Protein AF-A0A099YCY8-F1 (afdb_monomer_lite)

Radius of gyration: 23.42 Å; chains: 1; bounding box: 51×45×75 Å

pLDDT: mean 74.45, std 16.59, range [36.56, 96.5]

Secondary structure (DSSP, 8-state):
-------SSHHHHHHHHHHHHTTSS--EEEEEEE-EE-TT-EEEEEEEEEEETTEEEEEEEEEEE-----SSEEEEEEEE-TTS----B------TTS-----EEEEE-TT-PEEEEEEE-TT----S-EEEEEEEE-

Foldseek 3Di:
DDDDPPPPCPVPVVVVVVVVVVVPFFPWDKDKWDKAFDDQKDWDWIWIWIDGHPKIKIKIWTKIFDDPDDAFDKDWTIKTDAPGDQQKWDDFDDDVPDATAFTWHWDADPRRMITIIGHGHPPDDDDGMHIYIIIDMD

Sequence (138 aa):
MAISTITSGQKDWLSVLNNDLSQIGDKVATTVYPVTLTNGWKGSLTCNSWKIGSHWLSIVSGWLSGKDTTPNQDVEFATMPSGAPSHLFSNYIYPQRASIIGDISATTDSSGMVHLRMYIPGSVYSGPTLNVFALEIW

Organism: Limosilactobacillus mucosae (NCBI:txid97478)

Structure (mmCIF, N/CA/C/O backbone):
data_AF-A0A099YCY8-F1
#
_entry.id   AF-A0A099YCY8-F1
#
loop_
_atom_site.group_PDB
_atom_site.id
_atom_site.type_symbol
_atom_site.label_atom_id
_atom_site.label_alt_id
_atom_site.label_comp_id
_atom_site.label_asym_id
_atom_site.label_entity_id
_atom_site.label_seq_id
_atom_site.pdbx_PDB_ins_code
_atom_site.Cartn_x
_atom_site.Cartn_y
_atom_site.Cartn_z
_atom_site.occupancy
_atom_site.B_iso_or_equiv
_atom_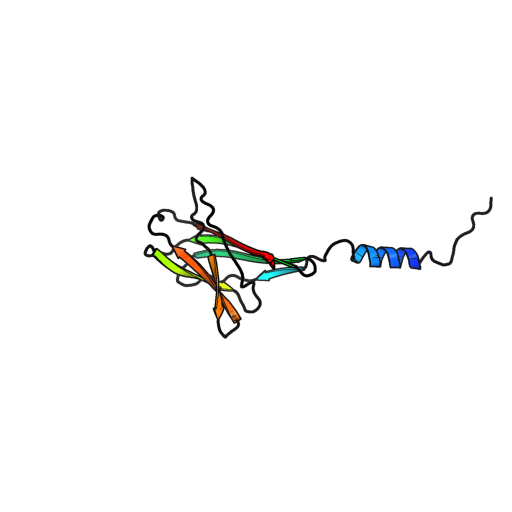site.auth_seq_id
_atom_site.auth_comp_id
_atom_site.auth_asym_id
_atom_site.auth_atom_id
_atom_site.pdbx_PDB_model_num
ATOM 1 N N . MET A 1 1 ? -34.968 28.202 52.038 1.00 39.22 1 MET A N 1
ATOM 2 C CA . MET A 1 1 ? -34.892 27.327 50.849 1.00 39.22 1 MET A CA 1
ATOM 3 C C . MET A 1 1 ? -33.854 26.264 51.162 1.00 39.22 1 MET A C 1
ATOM 5 O O . MET A 1 1 ? -32.692 26.616 51.313 1.00 39.22 1 MET A O 1
ATOM 9 N N . ALA A 1 2 ? -34.268 25.027 51.430 1.00 36.56 2 ALA A N 1
ATOM 10 C CA . ALA A 1 2 ? -33.324 23.962 51.759 1.00 36.56 2 ALA A CA 1
ATOM 11 C C . ALA A 1 2 ? -32.697 23.437 50.463 1.00 36.56 2 ALA A C 1
ATOM 13 O O . ALA A 1 2 ? -33.421 23.105 49.527 1.00 36.56 2 ALA A O 1
ATOM 14 N N . ILE A 1 3 ? -31.368 23.382 50.404 1.00 51.97 3 ILE A N 1
ATOM 15 C CA . ILE A 1 3 ? -30.656 22.684 49.334 1.00 51.97 3 ILE A CA 1
ATOM 16 C C . ILE A 1 3 ? -30.855 21.191 49.595 1.00 51.97 3 ILE A C 1
ATOM 18 O O . ILE A 1 3 ? -30.287 20.639 50.533 1.00 51.97 3 ILE A O 1
ATOM 22 N N . SER A 1 4 ? -31.711 20.546 48.807 1.00 52.22 4 SER A N 1
ATOM 23 C CA . SER A 1 4 ? -31.864 19.094 48.824 1.00 52.22 4 SER A CA 1
ATOM 24 C C . SER A 1 4 ? -30.744 18.468 47.996 1.00 52.22 4 SER A C 1
ATOM 26 O O . SER A 1 4 ? -30.756 18.545 46.766 1.00 52.22 4 SER A O 1
ATOM 28 N N . THR A 1 5 ? -29.767 17.854 48.657 1.00 54.22 5 THR A N 1
ATOM 29 C CA . THR A 1 5 ? -28.720 17.073 47.991 1.00 54.22 5 THR A CA 1
ATOM 30 C C . THR A 1 5 ? -29.341 15.802 47.409 1.00 54.22 5 THR A C 1
ATOM 32 O O . THR A 1 5 ? -29.778 14.928 48.155 1.00 54.22 5 THR A O 1
ATOM 35 N N . ILE A 1 6 ? -29.401 15.694 46.080 1.00 55.84 6 ILE A N 1
ATOM 36 C CA . ILE A 1 6 ? -29.829 14.471 45.387 1.00 55.84 6 ILE A CA 1
ATOM 37 C C . ILE A 1 6 ? -28.691 13.446 45.507 1.00 55.84 6 ILE A C 1
ATOM 39 O O . ILE A 1 6 ? -27.726 13.488 44.752 1.00 55.84 6 ILE A O 1
ATOM 43 N N . THR A 1 7 ? -28.763 12.550 46.492 1.00 54.94 7 THR A N 1
ATOM 44 C CA . THR A 1 7 ? -27.713 11.551 46.783 1.00 54.94 7 THR A CA 1
ATOM 45 C C . THR A 1 7 ? -27.811 10.271 45.947 1.00 54.94 7 THR A C 1
ATOM 47 O O . THR A 1 7 ? -26.862 9.489 45.924 1.00 54.94 7 THR A O 1
ATOM 50 N N . SER A 1 8 ? -28.911 10.054 45.221 1.00 51.25 8 SER A N 1
ATOM 51 C CA . SER A 1 8 ? -29.113 8.904 44.327 1.00 51.25 8 SER A CA 1
ATOM 52 C C . SER A 1 8 ? -29.146 9.358 42.862 1.00 51.25 8 SER A C 1
ATOM 54 O O . SER A 1 8 ? -29.845 10.300 42.511 1.00 51.25 8 SER A O 1
ATOM 56 N N . GLY A 1 9 ? -28.333 8.730 42.006 1.00 54.62 9 GLY A N 1
ATOM 57 C CA . GLY A 1 9 ? -28.234 9.044 40.571 1.00 54.62 9 GLY A CA 1
ATOM 58 C C . GLY A 1 9 ? -27.037 9.915 40.162 1.00 54.62 9 GLY A C 1
ATOM 59 O O . GLY A 1 9 ? -26.636 9.881 39.002 1.00 54.62 9 GLY A O 1
ATOM 60 N N . GLN A 1 10 ? -26.384 10.623 41.097 1.00 51.84 10 GLN A N 1
ATOM 61 C CA . GLN A 1 10 ? -25.226 11.481 40.782 1.00 51.84 10 GLN A CA 1
ATOM 62 C C . GLN A 1 10 ? -23.904 10.733 40.506 1.00 51.84 10 GLN A C 1
ATOM 64 O O . GLN A 1 10 ? -23.010 11.271 39.857 1.00 51.84 10 GLN A O 1
ATOM 69 N N . LYS A 1 11 ? -23.749 9.493 40.972 1.00 51.22 11 LYS A N 1
ATOM 70 C CA . LYS A 1 11 ? -22.643 8.631 40.511 1.00 51.22 11 LYS A CA 1
ATOM 71 C C . LYS A 1 11 ? -22.964 7.955 39.178 1.00 51.22 11 LYS A C 1
ATOM 73 O O . LYS A 1 11 ? -22.050 7.703 38.401 1.00 51.22 11 LYS A O 1
ATOM 78 N N . ASP A 1 12 ? -24.249 7.736 38.908 1.00 60.59 12 ASP A N 1
ATOM 79 C CA . ASP A 1 12 ? -24.713 7.047 37.708 1.00 60.59 12 ASP A CA 1
ATOM 80 C C . ASP A 1 12 ? -24.638 7.943 36.482 1.00 60.59 12 ASP A C 1
ATOM 82 O O . ASP A 1 12 ? -23.980 7.567 35.523 1.00 60.59 12 ASP A O 1
ATOM 86 N N . TRP A 1 13 ? -25.202 9.154 36.521 1.00 60.78 13 TRP A N 1
ATOM 87 C CA . TRP A 1 13 ? -25.218 10.044 35.352 1.00 60.78 13 TRP A CA 1
ATOM 88 C C . TRP A 1 13 ? -23.818 10.392 34.836 1.00 60.78 13 TRP A C 1
ATOM 90 O O . TRP A 1 13 ? -23.650 10.497 33.634 1.00 60.78 13 TRP A O 1
ATOM 100 N N . LEU A 1 14 ? -22.803 10.523 35.700 1.00 60.34 14 LEU A N 1
ATOM 101 C CA . LEU A 1 14 ? -21.432 10.804 35.270 1.00 60.34 14 LEU A CA 1
ATOM 102 C C . LEU A 1 14 ? -20.773 9.560 34.656 1.00 60.34 14 LEU A C 1
ATOM 104 O O . LEU A 1 14 ? -19.981 9.676 33.727 1.00 60.34 14 LEU A O 1
ATOM 108 N N . SER A 1 15 ? -21.110 8.366 35.152 1.00 63.88 15 SER A N 1
ATOM 109 C CA . SER A 1 15 ? -20.650 7.103 34.567 1.00 63.88 15 SER A CA 1
ATOM 110 C C . SER A 1 15 ? -21.340 6.805 33.234 1.00 63.88 15 SER A C 1
ATOM 112 O O . SER A 1 15 ? -20.663 6.432 32.285 1.00 63.88 15 SER A O 1
ATOM 114 N N . VAL A 1 16 ? -22.649 7.060 33.142 1.00 65.56 16 VAL A N 1
ATOM 115 C CA . VAL A 1 16 ? -23.467 6.965 31.929 1.00 65.56 16 VAL A CA 1
ATOM 116 C C . VAL A 1 16 ? -22.982 7.988 30.911 1.00 65.56 16 VAL A C 1
ATOM 118 O O . VAL A 1 16 ? -22.635 7.601 29.809 1.00 65.56 16 VAL A O 1
ATOM 121 N N . LEU A 1 17 ? -22.800 9.252 31.306 1.00 61.22 17 LEU A N 1
ATOM 122 C CA . LEU A 1 17 ? -22.239 10.295 30.447 1.00 61.22 17 LEU A CA 1
ATOM 123 C C . LEU A 1 17 ? -20.842 9.911 29.948 1.00 61.22 17 LEU A C 1
ATOM 125 O O . LEU A 1 17 ? -20.592 10.016 28.761 1.00 61.22 17 LEU A O 1
ATOM 129 N N . ASN A 1 18 ? -19.932 9.426 30.797 1.00 61.50 18 ASN A N 1
ATOM 130 C CA . ASN A 1 18 ? -18.599 9.005 30.341 1.00 61.50 18 ASN A CA 1
ATOM 131 C C . ASN A 1 18 ? -18.639 7.766 29.429 1.00 61.50 18 ASN A C 1
ATOM 133 O O . ASN A 1 18 ? -17.822 7.651 28.516 1.00 61.50 18 ASN A O 1
ATOM 137 N N . ASN A 1 19 ? -19.580 6.848 29.657 1.00 65.06 19 ASN A N 1
ATOM 138 C CA . ASN A 1 19 ? -19.792 5.677 28.810 1.00 65.06 19 ASN A CA 1
ATOM 139 C C . ASN A 1 19 ? -20.381 6.080 27.446 1.00 65.06 19 ASN A C 1
ATOM 141 O O . ASN A 1 19 ? -19.885 5.639 26.412 1.00 65.06 19 ASN A O 1
ATOM 145 N N . ASP A 1 20 ? -21.344 6.998 27.429 1.00 59.31 20 ASP A N 1
ATOM 146 C CA . ASP A 1 20 ? -21.983 7.535 26.224 1.00 59.31 20 ASP A CA 1
ATOM 147 C C . ASP A 1 20 ? -21.039 8.472 25.451 1.00 59.31 20 ASP A C 1
ATOM 149 O O . ASP A 1 20 ? -20.977 8.426 24.227 1.00 59.31 20 ASP A O 1
ATOM 153 N N . LEU A 1 21 ? -20.206 9.262 26.139 1.00 57.56 21 LEU A N 1
ATOM 154 C CA . LEU A 1 21 ? -19.140 10.067 25.529 1.00 57.56 21 LEU A CA 1
ATOM 155 C C . LEU A 1 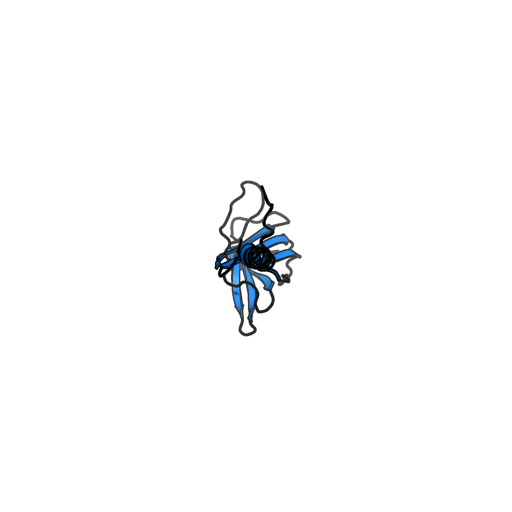21 ? -18.064 9.187 24.880 1.00 57.56 21 LEU A C 1
ATOM 157 O O . LEU A 1 21 ? -17.478 9.588 23.878 1.00 57.56 21 LEU A O 1
ATOM 161 N N . SER A 1 22 ? -17.838 7.969 25.388 1.00 58.62 22 SER A N 1
ATOM 162 C CA . SER A 1 22 ? -16.963 6.986 24.730 1.00 58.62 22 SER A CA 1
ATOM 163 C C . SER A 1 22 ? -17.531 6.441 23.407 1.00 58.62 22 SER A C 1
ATOM 165 O O . SER A 1 22 ? -16.805 5.761 22.675 1.00 58.62 22 SER A O 1
ATOM 167 N N . GLN A 1 23 ? -18.802 6.749 23.109 1.00 54.53 23 GLN A N 1
ATOM 168 C CA . GLN A 1 23 ? -19.507 6.459 21.855 1.00 54.53 23 GLN A CA 1
ATOM 169 C C . GLN A 1 23 ? -19.591 7.681 20.921 1.00 54.53 23 GLN A C 1
ATOM 171 O O . GLN A 1 23 ? -20.049 7.541 19.787 1.00 54.53 23 GLN A O 1
ATOM 176 N N . ILE A 1 24 ? -19.170 8.88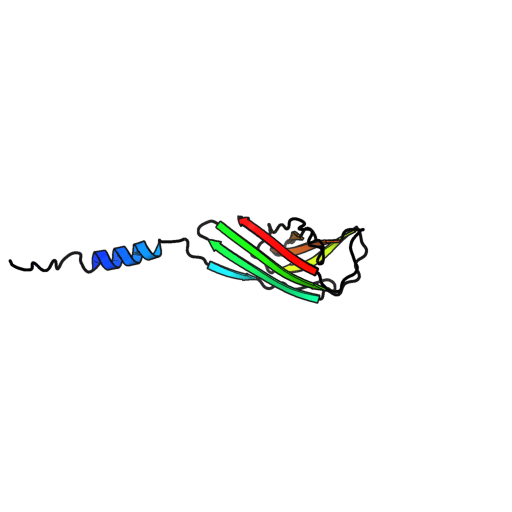1 21.354 1.00 51.53 24 ILE A N 1
ATOM 177 C CA . ILE A 1 24 ? -19.169 10.062 20.480 1.00 51.53 24 ILE A CA 1
ATOM 178 C C . ILE A 1 24 ? -17.949 10.000 19.563 1.00 51.53 24 ILE A C 1
ATOM 180 O O . ILE A 1 24 ? -16.842 10.398 19.924 1.00 51.53 24 ILE A O 1
ATOM 184 N N . GLY A 1 25 ? -18.200 9.516 18.350 1.00 56.06 25 GLY A N 1
ATOM 185 C CA . GLY A 1 25 ? -17.217 9.365 17.287 1.00 56.06 25 GLY A CA 1
ATOM 186 C C . GLY A 1 25 ? -16.725 7.929 17.184 1.00 56.06 25 GLY A C 1
ATOM 187 O O . GLY A 1 25 ? -16.385 7.288 18.179 1.00 56.06 25 GLY A O 1
ATOM 188 N N . ASP A 1 26 ? -16.681 7.421 15.958 1.00 57.97 26 ASP A N 1
ATOM 189 C CA . ASP A 1 26 ? -16.066 6.134 15.685 1.00 57.97 26 ASP A CA 1
ATOM 190 C C . ASP A 1 26 ? -14.623 6.128 16.197 1.00 57.97 26 ASP A C 1
ATOM 192 O O . ASP A 1 26 ? -13.819 7.001 15.858 1.00 57.97 26 ASP A O 1
ATOM 196 N N . LYS A 1 27 ? -14.284 5.139 17.032 1.00 61.12 27 LYS A N 1
ATOM 197 C CA . LYS A 1 27 ? -12.913 4.970 17.518 1.00 61.12 27 LYS A CA 1
ATOM 198 C C . LYS A 1 27 ? -12.008 4.733 16.316 1.00 61.12 27 LYS A C 1
ATOM 200 O O . LYS A 1 27 ? -12.082 3.676 15.693 1.00 61.12 27 LYS A O 1
ATOM 205 N N . VAL A 1 28 ? -11.152 5.706 16.020 1.00 73.56 28 VAL A N 1
ATOM 206 C CA . VAL A 1 28 ? -10.172 5.590 14.944 1.00 73.56 28 VAL A CA 1
ATOM 207 C C . VAL A 1 28 ? -9.035 4.694 15.420 1.00 73.56 28 VAL A C 1
ATOM 209 O O . VAL A 1 28 ? -8.214 5.104 16.241 1.00 73.56 28 VAL A O 1
ATOM 212 N N . ALA A 1 29 ? -8.993 3.456 14.932 1.00 82.44 29 ALA A N 1
ATOM 213 C CA . ALA A 1 29 ? -7.847 2.579 15.143 1.00 82.44 29 ALA A CA 1
ATOM 214 C C . ALA A 1 29 ? -6.875 2.737 13.972 1.00 82.44 29 ALA A C 1
ATOM 216 O O . ALA A 1 29 ? -7.257 2.512 12.826 1.00 82.44 29 ALA A O 1
ATOM 217 N N . THR A 1 30 ? -5.627 3.101 14.261 1.00 88.25 30 THR A N 1
ATOM 218 C CA . THR A 1 30 ? -4.585 3.280 13.242 1.00 88.25 30 THR A CA 1
ATOM 219 C C . THR A 1 30 ? -3.652 2.078 13.225 1.00 88.25 30 THR A C 1
ATOM 221 O O . THR A 1 30 ? -3.146 1.667 14.268 1.00 88.25 30 THR A O 1
ATOM 224 N N . THR A 1 31 ? -3.382 1.545 12.039 1.00 93.50 31 THR A N 1
ATOM 225 C CA . THR A 1 31 ? -2.370 0.512 11.798 1.00 93.50 31 THR A CA 1
ATOM 226 C C . THR A 1 31 ? -1.418 0.987 10.710 1.00 93.50 31 THR A C 1
ATOM 228 O O . THR A 1 31 ? -1.852 1.507 9.684 1.00 93.50 31 THR A O 1
ATOM 231 N N . VAL A 1 32 ? -0.116 0.807 10.929 1.00 94.06 32 VAL A N 1
ATOM 232 C CA . VAL A 1 32 ? 0.916 1.098 9.928 1.00 94.06 32 VAL A CA 1
ATOM 233 C C . VAL A 1 32 ? 1.453 -0.226 9.405 1.00 94.06 32 VAL A C 1
ATOM 235 O O . VAL A 1 32 ? 2.001 -1.014 10.176 1.00 94.06 32 VAL A O 1
ATOM 238 N N . TYR A 1 33 ? 1.299 -0.469 8.106 1.00 93.75 33 TYR A N 1
ATOM 239 C CA . TYR A 1 33 ? 1.833 -1.657 7.448 1.00 93.75 33 TYR A CA 1
ATOM 240 C C . TYR A 1 33 ? 3.186 -1.328 6.804 1.00 93.75 33 TYR A C 1
ATOM 242 O O . TYR A 1 33 ? 3.287 -0.339 6.066 1.00 93.75 33 TYR A O 1
ATOM 250 N N . PRO A 1 34 ? 4.236 -2.130 7.062 1.00 91.81 34 PRO A N 1
ATOM 251 C CA . PRO A 1 34 ? 5.515 -1.950 6.397 1.00 91.81 34 PRO A CA 1
ATOM 252 C C . PRO A 1 34 ? 5.366 -2.222 4.898 1.00 91.81 34 PRO A C 1
ATOM 254 O O . PRO A 1 34 ? 4.775 -3.222 4.493 1.00 91.81 34 PRO A O 1
ATOM 257 N N . VAL A 1 35 ? 5.936 -1.332 4.088 1.00 94.69 35 VAL A N 1
ATOM 258 C CA . VAL A 1 35 ? 5.997 -1.473 2.632 1.00 94.69 35 VAL A CA 1
ATOM 259 C C . VAL A 1 35 ? 7.437 -1.802 2.255 1.00 94.69 35 VAL A C 1
ATOM 261 O O . VAL A 1 35 ? 8.348 -1.005 2.481 1.00 94.69 35 VAL A O 1
ATOM 264 N N . THR A 1 36 ? 7.663 -2.991 1.706 1.00 95.44 36 THR A N 1
ATOM 265 C CA . THR A 1 36 ? 8.991 -3.456 1.292 1.00 95.44 36 THR A CA 1
ATOM 266 C C . THR A 1 36 ? 9.148 -3.263 -0.205 1.00 95.44 36 THR A C 1
ATOM 268 O O . THR A 1 36 ? 8.404 -3.851 -0.976 1.00 95.44 36 THR A O 1
ATOM 271 N N . LEU A 1 37 ? 10.111 -2.446 -0.629 1.00 91.69 37 LEU A N 1
ATOM 272 C CA . LEU A 1 37 ? 10.398 -2.253 -2.051 1.00 91.69 37 LEU A CA 1
ATOM 273 C C . LEU A 1 37 ? 11.029 -3.511 -2.660 1.00 91.69 37 LEU A C 1
ATOM 275 O O . LEU A 1 37 ? 11.895 -4.134 -2.044 1.00 91.69 37 LEU A O 1
ATOM 279 N N . THR A 1 38 ? 10.623 -3.858 -3.879 1.00 90.88 38 THR A N 1
ATOM 280 C CA . THR A 1 38 ? 11.100 -5.044 -4.605 1.00 90.88 38 THR A CA 1
ATOM 281 C C . THR A 1 38 ? 11.764 -4.660 -5.926 1.00 90.88 38 THR A C 1
ATOM 283 O O . THR A 1 38 ? 11.816 -3.493 -6.312 1.00 90.88 38 THR A O 1
ATOM 286 N N . ASN A 1 39 ? 12.330 -5.640 -6.634 1.00 86.75 39 ASN A N 1
ATOM 287 C CA . ASN A 1 39 ? 12.757 -5.509 -8.033 1.00 86.75 39 ASN A CA 1
ATOM 288 C C . ASN A 1 39 ? 13.689 -4.320 -8.350 1.00 86.75 39 ASN A C 1
ATOM 290 O O . ASN A 1 39 ? 13.603 -3.749 -9.441 1.00 86.75 39 ASN A O 1
ATOM 294 N N . GLY A 1 40 ? 14.572 -3.965 -7.408 1.00 83.81 40 GLY A N 1
ATOM 295 C CA . GLY A 1 40 ? 15.597 -2.926 -7.571 1.00 83.81 40 GLY A CA 1
ATOM 296 C C . GLY A 1 40 ? 15.117 -1.491 -7.342 1.00 83.81 40 GLY A C 1
ATOM 297 O O . GLY A 1 40 ? 15.909 -0.559 -7.478 1.00 83.81 40 GLY A O 1
ATOM 298 N N . TRP A 1 41 ? 13.851 -1.303 -6.974 1.00 85.00 41 TRP A N 1
ATOM 299 C CA . TRP A 1 41 ? 13.314 0.006 -6.637 1.00 85.00 41 TRP A CA 1
ATOM 300 C C . TRP A 1 41 ? 13.887 0.543 -5.322 1.00 85.00 41 TRP A C 1
ATOM 302 O O . TRP A 1 41 ? 14.113 -0.193 -4.361 1.00 85.00 41 TRP A O 1
ATOM 312 N N . LYS A 1 42 ? 14.100 1.857 -5.274 1.00 85.75 42 LYS A N 1
ATOM 313 C CA . LYS A 1 42 ? 14.528 2.601 -4.083 1.00 85.75 42 LYS A CA 1
ATOM 314 C C . LYS A 1 42 ? 13.454 3.606 -3.714 1.00 85.75 42 LYS A C 1
ATOM 316 O O . LYS A 1 42 ? 12.668 3.999 -4.566 1.00 85.75 42 LYS A O 1
ATOM 321 N N . GLY A 1 43 ? 13.396 4.017 -2.456 1.00 85.75 43 GLY A N 1
ATOM 322 C CA . GLY A 1 43 ? 12.297 4.857 -2.008 1.00 85.75 43 GLY A CA 1
ATOM 323 C C . GLY A 1 43 ? 12.005 4.745 -0.531 1.00 85.75 43 GLY A C 1
ATOM 324 O O . GLY A 1 43 ? 12.676 4.029 0.213 1.00 85.75 43 GLY A O 1
ATOM 325 N N . SER A 1 44 ? 10.956 5.448 -0.135 1.00 88.69 44 SER A N 1
ATOM 326 C CA . SER A 1 44 ? 10.332 5.316 1.170 1.00 88.69 44 SER A CA 1
ATOM 327 C C . SER A 1 44 ? 8.832 5.392 0.964 1.00 88.69 44 SER A C 1
ATOM 329 O O . SER A 1 44 ? 8.332 6.386 0.437 1.00 88.69 44 SER A O 1
ATOM 331 N N . LEU A 1 45 ? 8.142 4.319 1.341 1.00 88.69 45 LEU A N 1
ATOM 332 C CA . LEU A 1 45 ? 6.697 4.192 1.260 1.00 88.69 45 LEU A CA 1
ATOM 333 C C . LEU A 1 45 ? 6.148 3.778 2.617 1.00 88.69 45 LEU A C 1
ATOM 335 O O . LEU A 1 45 ? 6.752 2.964 3.317 1.00 88.69 45 LEU A O 1
ATOM 339 N N . THR A 1 46 ? 4.966 4.287 2.933 1.00 90.12 46 THR A N 1
ATOM 340 C CA . THR A 1 46 ? 4.229 3.930 4.142 1.00 90.12 46 THR A CA 1
ATOM 341 C C . THR A 1 46 ? 2.785 3.645 3.776 1.00 90.12 46 THR A C 1
ATOM 343 O O . THR A 1 46 ? 2.171 4.426 3.047 1.00 90.12 46 THR A O 1
ATOM 346 N N . CYS A 1 47 ? 2.239 2.555 4.313 1.00 92.75 47 CYS A N 1
ATOM 347 C CA . CYS A 1 47 ? 0.815 2.263 4.268 1.00 92.75 47 CYS A CA 1
ATOM 348 C C . CYS A 1 47 ? 0.204 2.543 5.641 1.00 92.75 47 CYS A C 1
ATOM 350 O O . CYS A 1 47 ? 0.462 1.816 6.601 1.00 92.75 47 CYS A O 1
ATOM 352 N N . ASN A 1 48 ? -0.612 3.586 5.735 1.00 92.69 48 ASN A N 1
ATOM 353 C CA . ASN A 1 48 ? -1.385 3.891 6.933 1.00 92.69 48 ASN A CA 1
ATOM 354 C C . ASN A 1 48 ? -2.828 3.463 6.705 1.00 92.69 48 ASN A C 1
ATOM 356 O O . ASN A 1 48 ? -3.404 3.791 5.672 1.00 92.69 48 ASN A O 1
ATOM 360 N N . SER A 1 49 ? -3.404 2.742 7.657 1.00 92.12 49 SER A N 1
ATOM 361 C CA . SER A 1 49 ? -4.793 2.303 7.614 1.00 92.12 49 SER A CA 1
ATOM 362 C C . SER A 1 49 ? -5.513 2.742 8.879 1.00 92.12 49 SER A C 1
ATOM 364 O O . SER A 1 49 ? -4.991 2.590 9.986 1.00 92.12 49 SER A O 1
ATOM 366 N N . TRP A 1 50 ? -6.703 3.296 8.707 1.00 90.44 50 TRP A N 1
ATOM 367 C CA . TRP A 1 50 ? -7.574 3.793 9.755 1.00 90.44 50 TRP A CA 1
ATOM 368 C C . TRP A 1 50 ? -8.898 3.052 9.687 1.00 90.44 50 TRP A C 1
ATOM 370 O O . TRP A 1 50 ? -9.600 3.113 8.679 1.00 90.44 50 TRP A O 1
ATOM 380 N N . LYS A 1 51 ? -9.264 2.392 10.783 1.00 86.88 51 LYS A N 1
ATOM 381 C CA . LYS A 1 51 ? -10.612 1.867 10.970 1.00 86.88 51 LYS A CA 1
ATOM 382 C C . LYS A 1 51 ? -11.476 2.949 11.599 1.00 86.88 51 LYS A C 1
ATOM 384 O O . LYS A 1 51 ? -11.178 3.380 12.709 1.00 86.88 51 LYS A O 1
ATOM 389 N N . ILE A 1 52 ? -12.525 3.367 10.904 1.00 83.75 52 ILE A N 1
ATOM 390 C CA . ILE A 1 52 ? -13.492 4.378 11.338 1.00 83.75 52 ILE A CA 1
ATOM 391 C C . ILE A 1 52 ? -14.843 3.665 11.430 1.00 83.75 52 ILE A C 1
ATOM 393 O O . ILE A 1 52 ? -15.551 3.503 10.438 1.00 83.75 52 ILE A O 1
ATOM 397 N N . GLY A 1 53 ? -15.138 3.123 12.613 1.00 82.56 53 GLY A N 1
ATOM 398 C CA . GLY A 1 53 ? -16.355 2.350 12.852 1.00 82.56 53 GLY A CA 1
ATOM 399 C C . GLY A 1 53 ? -16.327 1.025 12.099 1.00 82.56 53 GLY A C 1
ATOM 400 O O . GLY A 1 53 ? -15.473 0.169 12.356 1.00 82.56 53 GLY A O 1
ATOM 401 N N . SER A 1 54 ? -17.266 0.855 11.169 1.00 82.31 54 SER A N 1
ATOM 402 C CA . SER A 1 54 ? -17.307 -0.268 10.223 1.00 82.31 54 SER A CA 1
ATOM 403 C C . SER A 1 54 ? -16.480 -0.048 8.959 1.00 82.31 54 SER A C 1
ATOM 405 O O . SER A 1 54 ? -16.317 -0.999 8.198 1.00 82.31 54 SER A O 1
ATOM 407 N N . HIS A 1 55 ? -15.970 1.164 8.740 1.00 82.81 55 HIS A N 1
ATOM 408 C CA . HIS A 1 55 ? -15.256 1.536 7.527 1.00 82.81 55 HIS A CA 1
ATOM 409 C C . HIS A 1 55 ? -13.742 1.506 7.707 1.00 82.81 55 HIS A C 1
ATOM 411 O O . HIS A 1 55 ? -13.216 1.616 8.819 1.00 82.81 55 HIS A O 1
ATOM 417 N N . TRP A 1 56 ? -13.045 1.404 6.587 1.00 86.50 56 TRP A N 1
ATOM 418 C CA . TRP A 1 56 ? -11.604 1.488 6.476 1.00 86.50 56 TRP A CA 1
ATOM 419 C C . TRP A 1 56 ? -11.223 2.580 5.492 1.00 86.50 56 TRP A C 1
ATOM 421 O O . TRP A 1 56 ? -11.780 2.696 4.404 1.00 86.50 56 TRP A O 1
ATOM 431 N N . LEU A 1 57 ? -10.234 3.366 5.887 1.00 88.81 57 LEU A N 1
ATOM 432 C CA . LEU A 1 57 ? -9.506 4.279 5.028 1.00 88.81 57 LEU A CA 1
ATOM 433 C C . LEU A 1 57 ? -8.056 3.820 5.041 1.00 88.81 57 LEU A C 1
ATOM 435 O O . LEU A 1 57 ? -7.448 3.788 6.106 1.00 88.81 57 LEU A O 1
ATOM 439 N N . SER A 1 58 ? -7.479 3.501 3.891 1.00 90.75 58 SER A N 1
ATOM 440 C CA . SER A 1 58 ? -6.063 3.148 3.807 1.00 90.75 58 SER A CA 1
ATOM 441 C C . SER A 1 58 ? -5.361 3.976 2.748 1.00 90.75 58 SER A C 1
ATOM 443 O O . SER A 1 58 ? -5.873 4.147 1.647 1.00 90.75 58 SER A O 1
ATOM 445 N N . ILE A 1 59 ? -4.180 4.493 3.078 1.00 89.06 59 ILE A N 1
ATOM 446 C CA . ILE A 1 59 ? -3.360 5.310 2.188 1.00 89.06 59 ILE A CA 1
ATOM 447 C C . ILE A 1 59 ? -1.961 4.713 2.117 1.00 89.06 59 ILE A C 1
ATOM 449 O O . ILE A 1 59 ? -1.257 4.643 3.129 1.00 89.06 59 ILE A O 1
ATOM 453 N N . VAL A 1 60 ? -1.532 4.366 0.906 1.00 89.00 60 VAL A N 1
ATOM 454 C CA . VAL A 1 60 ? -0.121 4.133 0.586 1.00 89.00 60 VAL A CA 1
ATOM 455 C C . VAL A 1 60 ? 0.444 5.416 0.010 1.00 89.00 60 VAL A C 1
ATOM 457 O O . VAL A 1 60 ? -0.074 5.931 -0.978 1.00 89.00 60 VAL A O 1
ATOM 460 N N . SER A 1 61 ? 1.510 5.938 0.611 1.00 85.75 61 SER A N 1
ATOM 461 C CA . SER A 1 61 ? 2.136 7.169 0.132 1.00 85.75 61 SER A CA 1
ATOM 462 C C . SER A 1 61 ? 3.645 7.180 0.316 1.00 85.75 61 SER A C 1
ATOM 464 O O . SER A 1 61 ? 4.174 6.496 1.194 1.00 85.75 61 SER A O 1
ATOM 466 N N . GLY A 1 62 ? 4.325 7.979 -0.501 1.00 83.19 62 GLY A N 1
ATOM 467 C CA . GLY A 1 62 ? 5.750 8.246 -0.365 1.00 83.19 62 GLY A CA 1
ATOM 468 C C . GLY A 1 62 ? 6.406 8.507 -1.712 1.00 83.19 62 GLY A C 1
ATOM 469 O O . GLY A 1 62 ? 5.778 9.062 -2.614 1.00 83.19 62 GLY A O 1
ATOM 470 N N . TRP A 1 63 ? 7.666 8.105 -1.854 1.00 81.62 63 TRP A N 1
ATOM 471 C CA . TRP A 1 63 ? 8.433 8.318 -3.077 1.00 81.62 63 TRP A CA 1
ATOM 472 C C . TRP A 1 63 ? 9.202 7.073 -3.517 1.00 81.62 63 TRP A C 1
ATOM 474 O O . TRP A 1 63 ? 9.550 6.213 -2.705 1.00 81.62 63 TRP A O 1
ATOM 484 N N . LEU A 1 64 ? 9.492 7.014 -4.814 1.00 80.38 64 LEU A N 1
ATOM 485 C CA . LEU A 1 64 ? 10.175 5.914 -5.490 1.00 80.38 64 LEU A CA 1
ATOM 486 C C . LEU A 1 64 ? 11.216 6.424 -6.487 1.00 80.38 64 LEU A C 1
ATOM 488 O O . LEU A 1 64 ? 11.016 7.451 -7.120 1.00 80.38 64 LEU A O 1
ATOM 492 N N . SER A 1 65 ? 12.324 5.713 -6.657 1.00 76.19 65 SER A N 1
ATOM 493 C CA . SER A 1 65 ? 13.383 6.027 -7.615 1.00 76.19 65 SER A CA 1
ATOM 494 C C . SER A 1 65 ? 14.132 4.786 -8.091 1.00 76.19 65 SER A C 1
ATOM 496 O O . SER A 1 65 ? 14.042 3.704 -7.507 1.00 76.19 65 SER A O 1
ATOM 498 N N . GLY A 1 66 ? 14.958 4.982 -9.121 1.00 62.38 66 GLY A N 1
ATOM 499 C CA . GLY A 1 66 ? 16.154 4.164 -9.302 1.00 62.38 66 GLY A CA 1
ATOM 500 C C . GLY A 1 66 ? 15.991 2.869 -10.089 1.00 62.38 66 GLY A C 1
ATOM 501 O O . GLY A 1 66 ? 16.887 2.033 -9.999 1.00 62.38 66 GLY A O 1
ATOM 502 N N . LYS A 1 67 ? 14.920 2.705 -10.874 1.00 65.69 67 LYS A N 1
ATOM 503 C CA . LYS A 1 67 ? 14.806 1.590 -11.819 1.00 65.69 67 LYS A CA 1
ATOM 504 C C . LYS A 1 67 ? 14.706 2.087 -13.257 1.00 65.69 67 LYS A C 1
ATOM 506 O O . LYS A 1 67 ? 13.755 2.788 -13.601 1.00 65.69 67 LYS A O 1
ATOM 511 N N . ASP A 1 68 ? 15.648 1.655 -14.094 1.00 63.69 68 ASP A N 1
ATOM 512 C CA . ASP A 1 68 ? 15.477 1.700 -15.543 1.00 63.69 68 ASP A CA 1
ATOM 513 C C . ASP A 1 68 ? 14.334 0.750 -15.894 1.00 63.69 68 ASP A C 1
ATOM 515 O O . ASP A 1 68 ? 14.448 -0.475 -15.798 1.00 63.69 68 ASP A O 1
ATOM 519 N N . THR A 1 69 ? 13.185 1.324 -16.219 1.00 65.31 69 THR A N 1
ATOM 520 C CA . THR A 1 69 ? 12.021 0.567 -16.656 1.00 65.31 69 THR A CA 1
ATOM 521 C C . THR A 1 69 ? 11.851 0.787 -18.146 1.00 65.31 69 THR A C 1
ATOM 523 O O . THR A 1 69 ? 11.781 1.915 -18.626 1.00 65.31 69 THR A O 1
ATOM 526 N N . THR A 1 70 ? 11.787 -0.308 -18.901 1.00 71.69 70 THR A N 1
ATOM 527 C CA . THR A 1 70 ? 11.232 -0.280 -20.253 1.00 71.69 70 THR A CA 1
ATOM 528 C C . THR A 1 70 ? 9.847 0.376 -20.193 1.00 71.69 70 THR A C 1
ATOM 530 O O . THR A 1 70 ? 9.102 0.100 -19.256 1.00 71.69 70 THR A O 1
ATOM 533 N N . PRO A 1 71 ? 9.477 1.263 -21.119 1.00 74.38 71 PRO A N 1
ATOM 534 C CA . PRO A 1 71 ? 8.127 1.811 -21.125 1.00 74.38 71 PRO A CA 1
ATOM 535 C C . PRO A 1 71 ? 7.073 0.758 -21.522 1.00 74.38 71 PRO A C 1
ATOM 537 O O . PRO A 1 71 ? 7.400 -0.239 -22.162 1.00 74.38 71 PRO A O 1
ATOM 540 N N . ASN A 1 72 ? 5.804 1.018 -21.198 1.00 75.31 72 ASN A N 1
ATOM 541 C CA . ASN A 1 72 ? 4.627 0.177 -21.468 1.00 75.31 72 ASN A CA 1
ATOM 542 C C . ASN A 1 72 ? 4.658 -1.211 -20.810 1.00 75.31 72 ASN A C 1
ATOM 544 O O . ASN A 1 72 ? 4.455 -2.230 -21.469 1.00 75.31 72 ASN A O 1
ATOM 548 N N . GLN A 1 73 ? 4.903 -1.251 -19.502 1.00 77.81 73 GLN A N 1
ATOM 549 C CA . GLN A 1 73 ? 4.878 -2.493 -18.726 1.00 77.81 73 GLN A CA 1
ATOM 550 C C . GLN A 1 73 ? 4.264 -2.293 -17.345 1.00 77.81 73 GLN A C 1
ATOM 552 O O . GLN A 1 73 ? 4.449 -1.251 -16.715 1.00 77.81 73 GLN A O 1
ATOM 557 N N . ASP A 1 74 ? 3.608 -3.345 -16.861 1.00 82.94 74 ASP A N 1
ATOM 558 C CA . ASP A 1 74 ? 3.223 -3.482 -15.463 1.00 82.94 74 ASP A CA 1
ATOM 559 C C . ASP A 1 74 ? 4.385 -4.031 -14.650 1.00 82.94 74 ASP A C 1
ATOM 561 O O . ASP A 1 74 ? 4.862 -5.147 -14.875 1.00 82.94 74 ASP A O 1
ATOM 565 N N . VAL A 1 75 ? 4.818 -3.255 -13.665 1.00 83.38 75 VAL A N 1
ATOM 566 C CA . VAL A 1 75 ? 5.933 -3.614 -12.795 1.00 83.38 75 VAL A CA 1
ATOM 567 C C . VAL A 1 75 ? 5.475 -3.673 -11.355 1.00 83.38 75 VAL A C 1
ATOM 569 O O . VAL A 1 75 ? 4.834 -2.760 -10.841 1.00 83.38 75 VAL A O 1
ATOM 572 N N . GLU A 1 76 ? 5.855 -4.748 -10.680 1.00 89.50 76 GLU A N 1
ATOM 573 C CA . GLU A 1 76 ? 5.797 -4.795 -9.230 1.00 89.50 76 GLU A CA 1
ATOM 574 C C . GLU A 1 76 ? 6.950 -3.972 -8.653 1.00 89.50 76 GLU A C 1
ATOM 576 O O . GLU A 1 76 ? 8.105 -4.080 -9.098 1.00 89.50 76 GLU A O 1
ATOM 581 N N . PHE A 1 77 ? 6.620 -3.133 -7.677 1.00 88.19 77 PHE A N 1
ATOM 582 C CA . PHE A 1 77 ? 7.578 -2.232 -7.047 1.00 88.19 77 PHE A CA 1
ATOM 583 C C . PHE A 1 77 ? 7.679 -2.390 -5.537 1.00 88.19 77 PHE A C 1
ATOM 585 O O . PHE A 1 77 ? 8.671 -1.945 -4.955 1.00 88.19 77 PHE A O 1
ATOM 592 N N . ALA A 1 78 ? 6.676 -2.994 -4.901 1.00 92.44 78 ALA A N 1
ATOM 593 C CA . ALA A 1 78 ? 6.681 -3.221 -3.470 1.00 92.44 78 ALA A CA 1
ATOM 594 C C . ALA A 1 78 ? 5.730 -4.343 -3.049 1.00 92.44 78 ALA A C 1
ATOM 596 O O . ALA A 1 78 ? 4.811 -4.707 -3.780 1.00 92.44 78 ALA A O 1
ATOM 597 N N . THR A 1 79 ? 5.912 -4.819 -1.824 1.00 96.00 79 THR A N 1
ATOM 598 C CA . THR A 1 79 ? 5.034 -5.769 -1.144 1.00 96.00 79 THR A CA 1
ATOM 599 C C . THR A 1 79 ? 4.640 -5.260 0.240 1.00 96.00 79 THR A C 1
ATOM 601 O O . THR A 1 79 ? 5.379 -4.503 0.874 1.00 96.00 79 THR A O 1
ATOM 604 N N . ME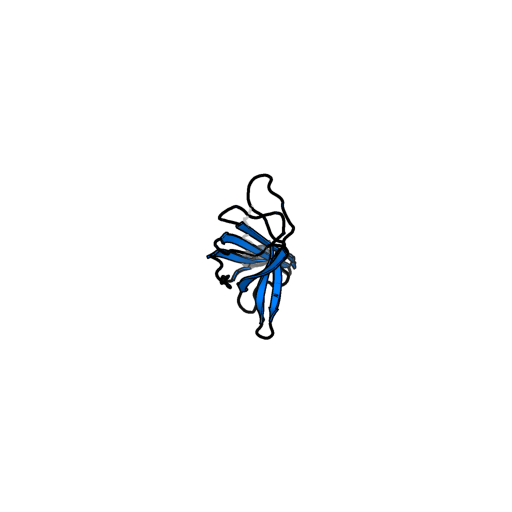T A 1 80 ? 3.492 -5.713 0.737 1.00 96.38 80 MET A N 1
ATOM 605 C CA . MET A 1 80 ? 3.011 -5.500 2.104 1.00 96.38 80 MET A CA 1
ATOM 606 C C . MET A 1 80 ? 2.643 -6.846 2.746 1.00 96.38 80 MET A C 1
ATOM 608 O O . MET A 1 80 ? 2.294 -7.792 2.031 1.00 96.38 80 MET A O 1
ATOM 612 N N . PRO A 1 81 ? 2.731 -6.967 4.083 1.00 95.94 81 PRO A N 1
ATOM 613 C CA . PRO A 1 81 ? 2.456 -8.223 4.773 1.00 95.94 81 PRO A CA 1
ATOM 614 C C . PRO A 1 81 ? 0.984 -8.641 4.676 1.00 95.94 81 PRO A C 1
ATOM 616 O O . PRO A 1 81 ? 0.106 -7.848 4.339 1.00 95.94 81 PRO A O 1
ATOM 619 N N . SER A 1 82 ? 0.717 -9.895 5.043 1.00 94.56 82 SER A N 1
ATOM 620 C CA . SER A 1 82 ? -0.646 -10.420 5.139 1.00 94.56 82 SER A CA 1
ATOM 621 C C . SER A 1 82 ? -1.511 -9.611 6.108 1.00 94.56 82 SER A C 1
ATOM 623 O O . SER A 1 82 ? -1.047 -9.177 7.164 1.00 94.56 82 SER A O 1
ATOM 625 N N . GLY A 1 83 ? -2.768 -9.389 5.717 1.00 90.19 83 GLY A N 1
ATOM 626 C CA . GLY A 1 83 ? -3.714 -8.519 6.420 1.00 90.19 83 GLY A CA 1
ATOM 627 C C . GLY A 1 83 ? -3.609 -7.035 6.056 1.00 90.19 83 GLY A C 1
ATOM 628 O O . GLY A 1 83 ? -4.425 -6.249 6.532 1.00 90.19 83 GLY A O 1
ATOM 629 N N . ALA A 1 84 ? -2.648 -6.642 5.213 1.00 93.31 84 ALA A N 1
ATOM 630 C CA . ALA A 1 84 ? -2.597 -5.291 4.670 1.00 93.31 84 ALA A CA 1
ATOM 631 C C . ALA A 1 84 ? -3.759 -5.020 3.681 1.00 93.31 84 ALA A C 1
ATOM 633 O O . ALA A 1 84 ? -4.297 -5.958 3.083 1.00 93.31 84 ALA A O 1
ATOM 634 N N . PRO A 1 85 ? -4.123 -3.740 3.479 1.00 91.31 85 PRO A N 1
ATOM 635 C CA . PRO A 1 85 ? -5.064 -3.289 2.449 1.00 91.31 85 PRO A CA 1
ATOM 636 C C . PRO A 1 85 ? -4.747 -3.874 1.070 1.00 91.31 85 PRO A C 1
ATOM 638 O O . PRO A 1 85 ? -3.588 -3.873 0.656 1.00 91.31 85 PRO A O 1
ATOM 641 N N . SER A 1 86 ? -5.764 -4.353 0.353 1.00 90.06 86 SER A N 1
ATOM 642 C CA . SER A 1 86 ? -5.591 -5.075 -0.925 1.00 90.06 86 SER A CA 1
ATOM 643 C C . SER A 1 86 ? -6.516 -4.604 -2.049 1.00 90.06 86 SER A C 1
ATOM 645 O O . SER A 1 86 ? -6.327 -4.996 -3.196 1.00 90.06 86 SER A O 1
ATOM 647 N N . HIS A 1 87 ? -7.445 -3.695 -1.762 1.00 85.75 87 HIS A N 1
ATOM 648 C CA . HIS A 1 87 ? -8.295 -2.995 -2.725 1.00 85.75 87 HIS A CA 1
ATOM 649 C C . HIS A 1 87 ? -7.817 -1.549 -2.919 1.00 85.75 87 HIS A C 1
ATOM 651 O O . HIS A 1 87 ? -8.614 -0.623 -3.065 1.00 85.75 87 HIS A O 1
ATOM 657 N N . LEU A 1 88 ? -6.498 -1.346 -2.889 1.00 82.69 88 LEU A N 1
ATOM 658 C CA . LEU A 1 88 ? -5.877 -0.053 -3.148 1.00 82.69 88 LEU A CA 1
ATOM 659 C C . LEU A 1 88 ? -6.028 0.316 -4.622 1.00 82.69 88 LEU A C 1
ATOM 661 O O . LEU A 1 88 ? -5.666 -0.460 -5.507 1.00 82.69 88 LEU A O 1
ATOM 665 N N . PHE A 1 89 ? -6.494 1.533 -4.867 1.00 73.12 89 PHE A N 1
ATOM 666 C CA . PHE A 1 89 ? -6.556 2.135 -6.187 1.00 73.12 89 PHE A CA 1
ATOM 667 C C . PHE A 1 89 ? -5.905 3.517 -6.162 1.00 73.12 89 PHE A C 1
ATOM 669 O O . PHE A 1 89 ? -6.034 4.289 -5.210 1.00 73.12 89 PHE A O 1
ATOM 676 N N . SER A 1 90 ? -5.193 3.846 -7.231 1.00 70.31 90 SER A N 1
ATOM 677 C CA . SER A 1 90 ? -4.822 5.224 -7.533 1.00 70.31 90 SER A CA 1
ATOM 678 C C . SER A 1 90 ? -5.548 5.661 -8.792 1.00 70.31 90 SER A C 1
ATOM 680 O O . SER A 1 90 ? -5.800 4.842 -9.669 1.00 70.31 90 SER A O 1
ATOM 682 N N . ASN A 1 91 ? -5.882 6.945 -8.869 1.00 56.84 91 ASN A N 1
ATOM 683 C CA . ASN A 1 91 ? -6.253 7.561 -10.132 1.00 56.84 91 ASN A CA 1
ATOM 684 C C . ASN A 1 91 ? -5.082 8.428 -10.576 1.00 56.84 91 ASN A C 1
ATOM 686 O O . ASN A 1 91 ? -4.552 9.200 -9.773 1.00 56.84 91 ASN A O 1
ATOM 690 N N . TYR A 1 92 ? -4.723 8.336 -11.852 1.00 53.75 92 TYR A N 1
ATOM 691 C CA . TYR A 1 92 ? -3.764 9.219 -12.502 1.00 53.75 92 TYR A CA 1
ATOM 692 C C . TYR A 1 92 ? -4.072 10.705 -12.231 1.00 53.75 92 TYR A C 1
ATOM 694 O O . TYR A 1 92 ? -4.952 11.305 -12.853 1.00 53.75 92 TYR A O 1
ATOM 702 N N . ILE A 1 93 ? -3.334 11.334 -11.314 1.00 47.56 93 ILE A N 1
ATOM 703 C CA . ILE A 1 93 ? -3.318 12.794 -11.173 1.00 47.56 93 ILE A CA 1
ATOM 704 C C . ILE A 1 93 ? -2.119 13.261 -11.981 1.00 47.56 93 ILE A C 1
ATOM 706 O O . ILE A 1 93 ? -1.000 12.907 -11.634 1.00 47.56 93 ILE A O 1
ATOM 710 N N . TYR A 1 94 ? -2.347 14.026 -13.049 1.00 46.81 94 TYR A N 1
ATOM 711 C CA . TYR A 1 94 ? -1.295 14.650 -13.855 1.00 46.81 94 TYR A CA 1
ATOM 712 C C . TYR A 1 94 ? -0.911 16.007 -13.248 1.00 46.81 94 TYR A C 1
ATOM 714 O O . TYR A 1 94 ? -1.631 16.988 -13.467 1.00 46.81 94 TYR A O 1
ATOM 722 N N . PRO A 1 95 ? 0.202 16.145 -12.505 1.00 45.03 95 PRO A N 1
ATOM 723 C CA . PRO A 1 95 ? 0.674 17.450 -12.085 1.00 45.03 95 PRO A CA 1
ATOM 724 C C . PRO A 1 95 ? 1.542 17.978 -13.231 1.00 45.03 95 PRO A C 1
ATOM 726 O O . PRO A 1 95 ? 2.523 17.348 -13.615 1.00 45.03 95 PRO A O 1
ATOM 729 N N . GLN A 1 96 ? 1.219 19.153 -13.773 1.00 44.66 96 GLN A N 1
ATOM 730 C CA . GLN A 1 96 ? 1.877 19.746 -14.952 1.00 44.66 96 GLN A CA 1
ATOM 731 C C . GLN A 1 96 ? 3.415 19.918 -14.862 1.00 44.66 96 GLN A C 1
ATOM 733 O O . GLN A 1 96 ? 4.009 20.444 -15.802 1.00 44.66 96 GLN A O 1
ATOM 738 N N . ARG A 1 97 ? 4.086 19.555 -13.755 1.00 45.91 97 ARG A N 1
ATOM 739 C CA . ARG A 1 97 ? 5.513 19.855 -13.537 1.00 45.91 97 ARG A CA 1
ATOM 740 C C . ARG A 1 97 ? 6.376 18.807 -12.836 1.00 45.91 97 ARG A C 1
ATOM 742 O O . ARG A 1 97 ? 7.587 18.987 -12.852 1.00 45.91 97 ARG A O 1
ATOM 749 N N . ALA A 1 98 ? 5.834 17.744 -12.256 1.00 44.19 98 ALA A N 1
ATOM 750 C CA . ALA A 1 98 ? 6.641 16.646 -11.718 1.00 44.19 98 ALA A CA 1
ATOM 751 C C . ALA A 1 98 ? 5.721 15.532 -11.227 1.00 44.19 98 ALA A C 1
ATOM 753 O O . ALA A 1 98 ? 4.706 15.823 -10.607 1.00 44.19 98 ALA A O 1
ATOM 754 N N . SER A 1 99 ? 6.157 14.289 -11.426 1.00 48.66 99 SER A N 1
ATOM 755 C CA . SER A 1 99 ? 5.586 13.057 -10.869 1.00 48.66 99 SER A CA 1
ATOM 756 C C . SER A 1 99 ? 4.432 12.456 -11.668 1.00 48.66 99 SER A C 1
ATOM 758 O O . SER A 1 99 ? 3.284 12.873 -11.584 1.00 48.66 99 SER A O 1
ATOM 760 N N . ILE A 1 100 ? 4.767 11.402 -12.410 1.00 49.47 100 ILE A N 1
ATOM 761 C CA . ILE A 1 100 ? 3.800 10.400 -12.848 1.00 49.47 100 ILE A CA 1
ATOM 762 C C . ILE A 1 100 ? 3.298 9.704 -11.585 1.00 49.47 100 ILE A C 1
ATOM 764 O O . ILE A 1 100 ? 4.107 9.162 -10.830 1.00 49.47 100 ILE A O 1
ATOM 768 N N . ILE A 1 101 ? 1.989 9.704 -11.373 1.00 54.78 101 ILE A N 1
ATOM 769 C CA . ILE A 1 101 ? 1.336 8.739 -10.493 1.00 54.78 101 ILE A CA 1
ATOM 770 C C . ILE A 1 101 ? 0.902 7.609 -11.422 1.00 54.78 101 ILE A C 1
ATOM 772 O O . ILE A 1 101 ? -0.044 7.781 -12.183 1.00 54.78 101 ILE A O 1
ATOM 776 N N . GLY A 1 102 ? 1.661 6.511 -11.473 1.00 57.59 102 GLY A N 1
ATOM 777 C CA . GLY A 1 102 ? 1.201 5.322 -12.194 1.00 57.59 102 GLY A CA 1
ATOM 778 C C . GLY A 1 102 ? -0.064 4.802 -11.518 1.00 57.59 102 GLY A C 1
ATOM 779 O O . GLY A 1 102 ? -0.168 4.906 -10.296 1.00 57.59 102 GLY A O 1
ATOM 780 N N . ASP A 1 103 ? -1.017 4.267 -12.280 1.00 70.00 103 ASP A N 1
ATOM 781 C CA . ASP A 1 103 ? -2.174 3.602 -11.681 1.00 70.00 103 ASP A CA 1
ATOM 782 C C . ASP A 1 103 ? -1.653 2.435 -10.837 1.00 70.00 103 ASP A C 1
ATOM 784 O O . ASP A 1 103 ? -1.083 1.468 -11.353 1.00 70.00 103 ASP A O 1
ATOM 788 N N . ILE A 1 104 ? -1.760 2.583 -9.516 1.00 79.94 104 ILE A N 1
ATOM 789 C CA . ILE A 1 104 ? -1.323 1.564 -8.570 1.00 79.94 104 ILE A CA 1
ATOM 790 C C . ILE A 1 104 ? -2.452 0.560 -8.443 1.00 79.94 104 ILE A C 1
ATOM 792 O O . ILE A 1 104 ? -3.585 0.926 -8.128 1.00 79.94 104 ILE A O 1
ATOM 796 N N . SER A 1 105 ? -2.109 -0.702 -8.653 1.00 84.94 105 SER A N 1
ATOM 797 C CA . SER A 1 105 ? -2.973 -1.840 -8.378 1.00 84.94 105 SER A CA 1
ATOM 798 C C . SER A 1 105 ? -2.338 -2.732 -7.321 1.00 84.94 105 SER A C 1
ATOM 800 O O . SER A 1 105 ? -1.112 -2.787 -7.172 1.00 84.94 105 SER A O 1
ATOM 802 N N . ALA A 1 106 ? -3.190 -3.425 -6.574 1.00 89.94 106 ALA A N 1
ATOM 803 C CA . ALA A 1 106 ? -2.788 -4.419 -5.599 1.00 89.94 106 ALA A CA 1
ATOM 804 C C . ALA A 1 106 ? -3.283 -5.806 -6.029 1.00 89.94 106 ALA A C 1
ATOM 806 O O . ALA A 1 106 ? -4.403 -5.961 -6.515 1.00 89.94 106 ALA A O 1
ATOM 807 N N . THR A 1 107 ? -2.442 -6.821 -5.847 1.00 91.88 107 THR A N 1
ATOM 808 C CA . THR A 1 107 ? -2.818 -8.234 -6.003 1.00 91.88 107 THR A CA 1
ATOM 809 C C . THR A 1 107 ? -2.360 -9.015 -4.786 1.00 91.88 107 THR A C 1
ATOM 811 O O . THR A 1 107 ? -1.250 -8.797 -4.315 1.00 91.88 107 THR A O 1
ATOM 814 N N . THR A 1 108 ? -3.165 -9.955 -4.305 1.00 94.88 108 THR A N 1
ATOM 815 C CA . THR A 1 108 ? -2.820 -10.779 -3.138 1.00 94.88 108 THR A CA 1
ATOM 816 C C . THR A 1 108 ? -2.456 -12.187 -3.586 1.00 94.88 108 THR A C 1
ATOM 818 O O . THR A 1 108 ? -3.199 -12.800 -4.352 1.00 94.88 108 THR A O 1
ATOM 821 N N . ASP A 1 109 ? -1.315 -12.704 -3.132 1.00 94.56 109 ASP A N 1
ATOM 822 C CA . ASP A 1 109 ? -0.908 -14.077 -3.439 1.00 94.56 109 ASP A CA 1
ATOM 823 C C . ASP A 1 109 ? -1.514 -15.111 -2.473 1.00 94.56 109 ASP A C 1
ATOM 825 O O . ASP A 1 109 ? -2.221 -14.786 -1.518 1.00 94.56 109 ASP A O 1
ATOM 829 N N . SER A 1 110 ? -1.219 -16.393 -2.705 1.00 95.38 110 SER A N 1
ATOM 830 C CA . SER A 1 110 ? -1.733 -17.500 -1.888 1.00 95.38 110 SER A CA 1
ATOM 831 C C . SER A 1 110 ? -1.251 -17.496 -0.432 1.00 95.38 110 SER A C 1
ATOM 833 O O . SER A 1 110 ? -1.827 -18.200 0.392 1.00 95.38 110 SER A O 1
ATOM 835 N N . SER A 1 111 ? -0.190 -16.751 -0.106 1.00 94.69 111 SER A N 1
ATOM 836 C CA . SER A 1 111 ? 0.295 -16.567 1.269 1.00 94.69 111 SER A CA 1
ATOM 837 C C . SER A 1 111 ? -0.382 -15.390 1.985 1.00 94.69 111 SER A C 1
ATOM 839 O O . SER A 1 111 ? -0.186 -15.190 3.185 1.00 94.69 111 SER A O 1
ATOM 841 N N . GLY A 1 112 ? -1.193 -14.616 1.260 1.00 93.56 112 GLY A N 1
ATOM 842 C CA . GLY A 1 112 ? -1.818 -13.393 1.744 1.00 93.56 112 GLY A CA 1
ATOM 843 C C . GLY A 1 112 ? -0.932 -12.157 1.607 1.00 93.56 112 GLY A C 1
ATOM 844 O O . GLY A 1 112 ? -1.350 -11.087 2.037 1.00 93.56 112 GLY A O 1
ATOM 845 N N . MET A 1 113 ? 0.270 -12.262 1.029 1.00 96.50 113 MET A N 1
ATOM 846 C CA . MET A 1 113 ? 1.122 -11.098 0.784 1.00 96.50 113 MET A CA 1
ATOM 847 C C . MET A 1 113 ? 0.495 -10.222 -0.302 1.00 96.50 113 MET A C 1
ATOM 849 O O . MET A 1 113 ? 0.057 -10.723 -1.341 1.00 96.50 113 MET A O 1
ATOM 853 N N . VAL A 1 114 ? 0.454 -8.912 -0.057 1.00 96.06 114 VAL A N 1
ATOM 854 C CA . VAL A 1 114 ? -0.087 -7.940 -1.011 1.00 96.06 114 VAL A CA 1
ATOM 855 C C . VAL A 1 114 ? 1.051 -7.398 -1.864 1.00 96.06 114 VAL A C 1
ATOM 857 O O . VAL A 1 114 ? 2.029 -6.867 -1.343 1.00 96.06 114 VAL A O 1
ATOM 860 N N . HIS A 1 115 ? 0.906 -7.496 -3.178 1.00 94.50 115 HIS A N 1
ATOM 861 C CA . HIS A 1 115 ? 1.857 -7.031 -4.183 1.00 94.50 115 HIS A CA 1
ATOM 862 C C . HIS A 1 115 ? 1.355 -5.730 -4.794 1.00 94.50 115 HIS A C 1
ATOM 864 O O . HIS A 1 115 ? 0.255 -5.690 -5.342 1.00 94.50 115 HIS A O 1
ATOM 870 N N . LEU A 1 116 ? 2.162 -4.673 -4.707 1.00 91.62 116 LEU A N 1
ATOM 871 C CA . LEU A 1 116 ? 1.877 -3.362 -5.280 1.00 91.62 116 LEU A CA 1
ATOM 872 C C . LEU A 1 116 ? 2.529 -3.243 -6.657 1.00 91.62 116 LEU A C 1
ATOM 874 O O . LEU A 1 116 ? 3.744 -3.422 -6.822 1.00 91.62 116 LEU A O 1
ATOM 878 N N . ARG A 1 117 ? 1.707 -2.920 -7.650 1.00 88.00 117 ARG A N 1
ATOM 879 C CA . ARG A 1 117 ? 2.080 -2.871 -9.063 1.00 88.00 117 ARG A CA 1
ATOM 880 C C . ARG A 1 117 ? 1.717 -1.518 -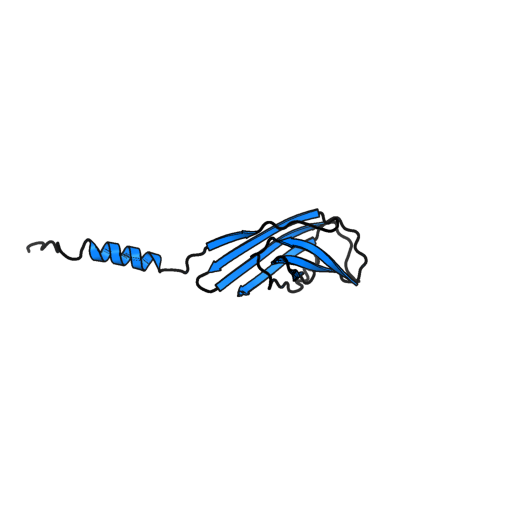9.652 1.00 88.00 117 ARG A C 1
ATOM 882 O O . ARG A 1 117 ? 0.737 -0.913 -9.231 1.00 88.00 117 ARG A O 1
ATOM 889 N N . MET A 1 118 ? 2.500 -1.046 -10.613 1.00 82.75 118 MET A N 1
ATOM 890 C CA . MET A 1 118 ? 2.200 0.166 -11.376 1.00 82.75 118 MET A CA 1
ATOM 891 C C . MET A 1 118 ? 2.443 -0.064 -12.865 1.00 82.75 118 MET A C 1
ATOM 893 O O . MET A 1 118 ? 3.401 -0.749 -13.237 1.00 82.75 118 MET A O 1
ATOM 897 N N . TYR A 1 119 ? 1.626 0.564 -13.705 1.00 79.19 119 TYR A N 1
ATOM 898 C CA . TYR A 1 119 ? 1.887 0.641 -15.138 1.00 79.19 119 TYR A CA 1
ATOM 899 C C . TYR A 1 119 ? 2.844 1.800 -15.447 1.00 79.19 119 TYR A C 1
ATOM 901 O O . TYR A 1 119 ? 2.603 2.942 -15.048 1.00 79.19 119 TYR A O 1
ATOM 909 N N . ILE A 1 120 ? 3.927 1.523 -16.176 1.00 75.44 120 ILE A N 1
ATOM 910 C CA . ILE A 1 120 ? 4.881 2.533 -16.654 1.00 75.44 120 ILE A CA 1
ATOM 911 C C . ILE A 1 120 ? 4.468 2.977 -18.066 1.00 75.44 120 ILE A C 1
ATOM 913 O O . ILE A 1 120 ? 4.635 2.198 -19.006 1.00 75.44 120 ILE A O 1
ATOM 917 N N . PRO A 1 121 ? 3.952 4.204 -18.276 1.00 67.88 121 PRO A N 1
ATOM 918 C CA . PRO A 1 121 ? 3.494 4.640 -19.592 1.00 67.88 121 PRO A CA 1
ATOM 919 C C . PRO A 1 121 ? 4.645 4.962 -20.558 1.00 67.88 121 PRO A C 1
ATOM 921 O O . PRO A 1 121 ? 5.675 5.514 -20.177 1.00 67.88 121 PRO A O 1
ATOM 924 N N . GLY A 1 122 ? 4.421 4.691 -21.848 1.00 59.03 122 GLY A N 1
ATOM 925 C CA . GLY A 1 122 ? 5.340 4.943 -22.966 1.00 59.03 122 GLY A CA 1
ATOM 926 C C . GLY A 1 122 ? 5.891 6.365 -23.089 1.00 59.03 122 GLY A C 1
ATOM 927 O O . GLY A 1 122 ? 6.992 6.565 -23.594 1.00 59.03 122 GLY A O 1
ATOM 928 N N . SER A 1 123 ? 5.112 7.356 -22.661 1.00 54.94 123 SER A N 1
ATOM 929 C CA . SER A 1 123 ? 5.349 8.779 -22.922 1.00 54.94 123 SER A CA 1
ATOM 930 C C . SER A 1 123 ? 6.015 9.526 -21.773 1.00 54.94 123 SER A C 1
ATOM 932 O O . SER A 1 123 ? 6.199 10.740 -21.867 1.00 54.94 123 SER A O 1
ATOM 934 N N . VAL A 1 124 ? 6.366 8.844 -20.682 1.00 52.47 124 VAL A N 1
ATOM 935 C CA . VAL A 1 124 ? 6.848 9.544 -19.498 1.00 52.47 124 VAL A CA 1
ATOM 936 C C . VAL A 1 124 ? 7.983 8.776 -18.848 1.00 52.47 124 VAL A C 1
ATOM 938 O O . VAL A 1 124 ? 7.735 7.859 -18.082 1.00 52.47 124 VAL A O 1
ATOM 941 N N . TYR A 1 125 ? 9.228 9.174 -19.125 1.00 55.22 125 TYR A N 1
ATOM 942 C CA . TYR A 1 125 ? 10.287 9.100 -18.119 1.00 55.22 125 TYR A CA 1
ATOM 943 C C . TYR A 1 125 ? 11.514 9.949 -18.489 1.00 55.22 125 TYR A C 1
ATOM 945 O O . TYR A 1 125 ? 12.322 9.583 -19.335 1.00 55.22 125 TYR A O 1
ATOM 953 N N . SER A 1 126 ? 11.695 11.066 -17.780 1.00 45.22 126 SER A N 1
ATOM 954 C CA . SER A 1 126 ? 13.030 11.512 -17.369 1.00 45.22 126 SER A CA 1
ATOM 955 C C . SER A 1 126 ? 12.905 12.282 -16.053 1.00 45.22 126 SER A C 1
ATOM 957 O O . SER A 1 126 ? 12.466 13.431 -16.033 1.00 45.22 126 SER A O 1
ATOM 959 N N . GLY A 1 127 ? 13.241 11.644 -14.933 1.00 54.53 127 GLY A N 1
ATOM 960 C CA . GLY A 1 127 ? 13.248 12.297 -13.626 1.00 54.53 127 GLY A CA 1
ATOM 961 C C . GLY A 1 127 ? 13.524 11.309 -12.489 1.00 54.53 127 GLY A C 1
ATOM 962 O O . GLY A 1 127 ? 12.955 10.220 -12.496 1.00 54.53 127 GLY A O 1
ATOM 963 N N . PRO A 1 128 ? 14.393 11.651 -11.519 1.00 55.44 128 PRO A N 1
ATOM 964 C CA . PRO A 1 128 ? 14.963 10.690 -10.576 1.00 55.44 128 PRO A CA 1
ATOM 965 C C . PRO A 1 128 ? 14.002 10.220 -9.475 1.00 55.44 128 PRO A C 1
ATOM 967 O O . PRO A 1 128 ? 14.395 9.342 -8.719 1.00 55.44 128 PRO A O 1
ATOM 970 N N . THR A 1 129 ? 12.769 10.737 -9.381 1.00 66.12 129 THR A N 1
ATOM 971 C CA . THR A 1 129 ? 11.849 10.412 -8.277 1.00 66.12 129 THR A CA 1
ATOM 972 C C . THR A 1 129 ? 10.372 10.486 -8.691 1.00 66.12 129 THR A C 1
ATOM 974 O O . THR A 1 129 ? 9.919 11.498 -9.227 1.00 66.12 129 THR A O 1
ATOM 977 N N . LEU A 1 130 ? 9.609 9.434 -8.392 1.00 72.31 130 LEU A N 1
ATOM 978 C CA . LEU A 1 130 ? 8.151 9.344 -8.486 1.00 72.31 130 LEU A CA 1
ATOM 979 C C . LEU A 1 130 ? 7.524 9.573 -7.116 1.00 72.31 130 LEU A C 1
ATOM 981 O O . LEU A 1 130 ? 8.061 9.105 -6.115 1.00 72.31 130 LEU A O 1
ATOM 985 N N . ASN A 1 131 ? 6.368 10.230 -7.083 1.00 73.50 131 ASN A N 1
ATOM 986 C CA . ASN A 1 131 ? 5.527 10.274 -5.893 1.00 73.50 131 ASN A CA 1
ATOM 987 C C . ASN A 1 131 ? 4.445 9.204 -6.019 1.00 73.50 131 ASN A C 1
ATOM 989 O O . ASN A 1 131 ? 3.843 9.041 -7.078 1.00 73.50 131 ASN A O 1
ATOM 993 N N . VAL A 1 132 ? 4.212 8.484 -4.932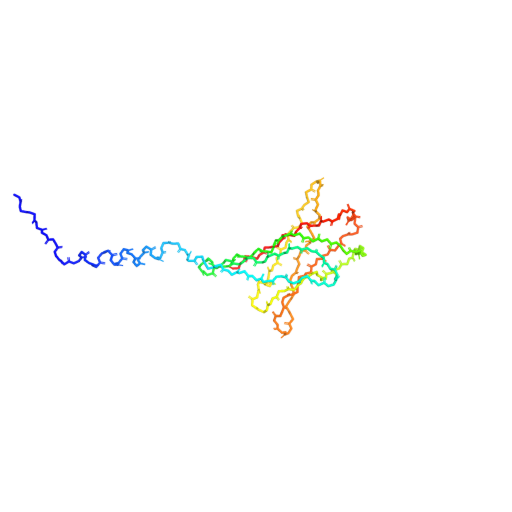 1.00 73.94 132 VAL A N 1
ATOM 994 C CA . VAL A 1 132 ? 3.243 7.393 -4.851 1.00 73.94 132 VAL A CA 1
ATOM 995 C C . VAL A 1 132 ? 2.099 7.828 -3.960 1.00 73.94 132 VAL A C 1
ATOM 997 O O . VAL A 1 132 ? 2.324 8.346 -2.866 1.00 73.94 132 VAL A O 1
ATOM 1000 N N . PHE A 1 133 ? 0.880 7.601 -4.441 1.00 76.00 133 PHE A N 1
ATOM 1001 C CA . PHE A 1 133 ? -0.348 7.764 -3.679 1.00 76.00 133 PHE A CA 1
ATOM 1002 C C . PHE A 1 133 ? -1.366 6.726 -4.152 1.00 76.00 133 PHE A C 1
ATOM 1004 O O . PHE A 1 133 ? -1.714 6.719 -5.330 1.00 76.00 133 PHE A O 1
ATOM 1011 N N . ALA A 1 134 ? -1.844 5.866 -3.258 1.00 79.38 134 ALA A N 1
ATOM 1012 C CA . ALA A 1 134 ? -2.968 4.963 -3.496 1.00 79.38 134 ALA A CA 1
ATOM 1013 C C . ALA A 1 134 ? -3.900 4.974 -2.286 1.00 79.38 134 ALA A C 1
ATOM 1015 O O . ALA A 1 134 ? -3.445 5.145 -1.153 1.00 79.38 134 ALA A O 1
ATOM 1016 N N . LEU A 1 135 ? -5.188 4.782 -2.542 1.00 81.12 135 LEU A N 1
ATOM 1017 C CA . LEU A 1 135 ? -6.269 4.891 -1.577 1.00 81.12 135 LEU A CA 1
ATOM 1018 C C . LEU A 1 135 ? -7.124 3.623 -1.609 1.00 81.12 135 LEU A C 1
ATOM 1020 O O . LEU A 1 135 ? -7.437 3.108 -2.674 1.00 81.12 135 LEU A O 1
ATOM 1024 N N . GLU A 1 136 ? -7.534 3.145 -0.445 1.00 78.88 136 GLU A N 1
ATOM 1025 C CA . GLU A 1 136 ? -8.610 2.170 -0.281 1.00 78.88 136 GLU A CA 1
ATOM 1026 C C . GLU A 1 136 ? -9.647 2.794 0.654 1.00 78.88 136 GLU A C 1
ATOM 1028 O O . GLU A 1 136 ? -9.293 3.324 1.710 1.00 78.88 136 GLU A O 1
ATOM 1033 N N . ILE A 1 137 ? -10.917 2.750 0.253 1.00 79.56 137 ILE A N 1
ATOM 1034 C CA . ILE A 1 137 ? -12.058 3.068 1.112 1.00 79.56 137 ILE A CA 1
ATOM 1035 C C . ILE A 1 137 ? -12.983 1.856 1.064 1.00 79.56 137 ILE A C 1
ATOM 1037 O O . ILE A 1 137 ? -13.404 1.466 -0.027 1.00 79.56 137 ILE A O 1
ATOM 1041 N N . TRP A 1 138 ? -13.272 1.270 2.224 1.00 75.56 138 TRP A N 1
ATOM 1042 C CA . TRP A 1 138 ? -14.097 0.067 2.360 1.00 75.56 138 TRP A CA 1
ATOM 1043 C C . TRP A 1 138 ? -15.102 0.206 3.501 1.00 75.56 138 TRP A C 1
ATOM 1045 O O . TRP A 1 138 ? -14.721 0.765 4.549 1.00 75.56 138 TRP A O 1
#